Protein AF-A0A4U6LZB0-F1 (afdb_monomer_lite)

Secondary structure (DSSP, 8-state):
-HHHHHHHHHHHHHHHHTTT-S-HHHHHHHHHHHHHHHHTTSHHHHHHHHHHTT-----

Structure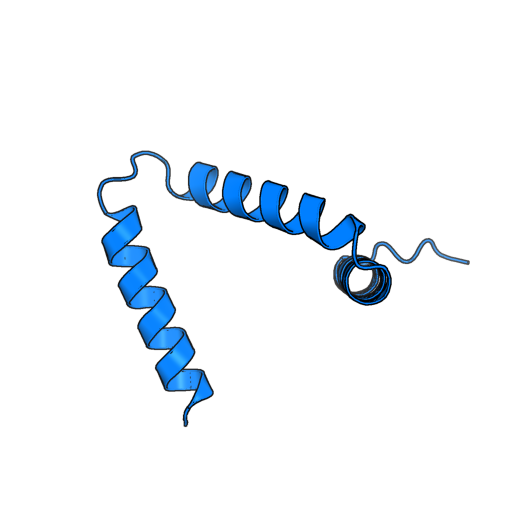 (mmCIF, N/CA/C/O backbone):
data_AF-A0A4U6LZB0-F1
#
_entry.id   AF-A0A4U6LZB0-F1
#
loop_
_atom_site.group_PDB
_atom_site.id
_atom_site.type_symbol
_atom_site.label_atom_id
_atom_site.label_alt_id
_atom_site.label_comp_id
_atom_site.label_asym_id
_atom_site.label_entity_id
_atom_site.label_seq_id
_atom_site.pdbx_PDB_ins_code
_atom_site.Cartn_x
_atom_site.Cartn_y
_atom_site.Cartn_z
_atom_site.occupancy
_atom_site.B_iso_or_equiv
_atom_site.auth_seq_id
_atom_site.auth_comp_id
_atom_site.auth_asym_id
_atom_site.auth_atom_id
_atom_site.pdbx_PDB_model_num
ATOM 1 N N . MET A 1 1 ? 15.235 -8.427 14.267 1.00 61.84 1 MET A N 1
ATOM 2 C CA . MET A 1 1 ? 16.109 -8.596 13.078 1.00 61.84 1 MET A CA 1
ATOM 3 C C . MET A 1 1 ? 15.341 -8.880 11.780 1.00 61.84 1 MET A C 1
ATOM 5 O O . MET A 1 1 ? 15.682 -8.302 10.757 1.00 61.84 1 MET A O 1
ATOM 9 N N . TRP A 1 2 ? 14.319 -9.746 11.794 1.00 76.25 2 TRP A N 1
ATOM 10 C CA . TRP A 1 2 ? 13.576 -10.150 10.585 1.00 76.25 2 TRP A CA 1
ATOM 11 C C . TRP A 1 2 ? 12.778 -9.017 9.924 1.00 76.25 2 TRP A C 1
ATOM 13 O O . TRP A 1 2 ? 12.874 -8.831 8.717 1.00 76.25 2 TRP A O 1
ATOM 23 N N . LEU A 1 3 ? 12.084 -8.197 10.721 1.00 66.00 3 LEU A N 1
ATOM 24 C CA . LEU A 1 3 ? 11.336 -7.029 10.231 1.00 66.00 3 LEU A CA 1
ATOM 25 C C . LEU A 1 3 ? 12.226 -6.024 9.490 1.00 66.00 3 LEU A C 1
ATOM 27 O O . LEU A 1 3 ? 11.851 -5.519 8.438 1.00 66.00 3 LEU A O 1
ATOM 31 N N . PHE A 1 4 ? 13.430 -5.775 10.009 1.00 71.56 4 PHE A N 1
ATOM 32 C CA . PHE A 1 4 ? 14.372 -4.849 9.384 1.00 71.56 4 PHE A CA 1
ATOM 33 C C . PHE A 1 4 ? 14.876 -5.389 8.039 1.00 71.56 4 PHE A C 1
ATOM 35 O O . PHE A 1 4 ? 14.902 -4.664 7.049 1.00 71.56 4 PHE A O 1
ATOM 42 N N . LYS A 1 5 ? 15.200 -6.689 7.973 1.00 75.62 5 LYS A N 1
ATOM 43 C CA . LYS A 1 5 ? 15.570 -7.358 6.716 1.00 75.62 5 LYS A CA 1
ATOM 44 C C . LYS A 1 5 ? 14.426 -7.333 5.699 1.00 75.62 5 LYS A C 1
ATOM 46 O O . LYS A 1 5 ? 14.664 -7.022 4.538 1.00 75.62 5 LYS A O 1
ATOM 51 N N . TRP A 1 6 ? 13.198 -7.598 6.140 1.00 76.19 6 TRP A N 1
ATOM 52 C CA . TRP A 1 6 ? 12.006 -7.545 5.295 1.00 76.19 6 TRP A CA 1
ATOM 53 C C . TRP A 1 6 ? 11.760 -6.137 4.739 1.00 76.19 6 TRP A C 1
ATOM 55 O O . TRP A 1 6 ? 11.509 -5.985 3.546 1.00 76.19 6 TRP A O 1
ATOM 65 N N . TYR A 1 7 ? 11.909 -5.097 5.564 1.00 74.56 7 TYR A N 1
ATOM 66 C CA . TYR A 1 7 ? 11.767 -3.708 5.127 1.00 74.56 7 TYR A CA 1
ATOM 67 C C . TYR A 1 7 ? 12.816 -3.322 4.074 1.00 74.56 7 TYR A C 1
ATOM 69 O O . TYR A 1 7 ? 12.473 -2.784 3.022 1.00 74.56 7 TYR A O 1
ATOM 77 N N . VAL A 1 8 ? 14.093 -3.639 4.323 1.00 78.25 8 VAL A N 1
ATOM 78 C CA . VAL A 1 8 ? 15.189 -3.338 3.385 1.00 78.25 8 VAL A CA 1
ATOM 79 C C . VAL A 1 8 ? 15.010 -4.094 2.067 1.00 78.25 8 V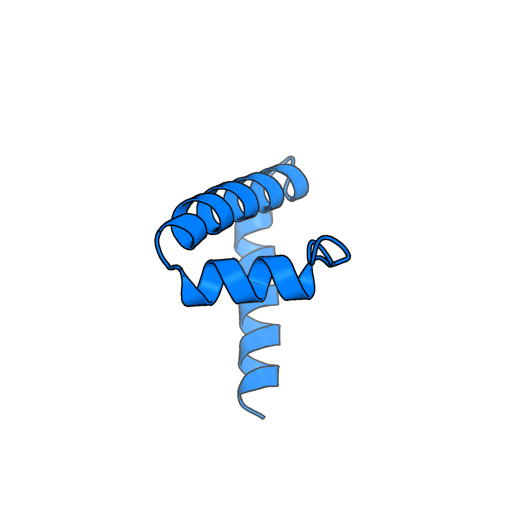AL A C 1
ATOM 81 O O . VAL A 1 8 ? 15.222 -3.512 1.005 1.00 78.25 8 VAL A O 1
ATOM 84 N N . TRP A 1 9 ? 14.567 -5.354 2.121 1.00 81.25 9 TRP A N 1
ATOM 85 C CA . TRP A 1 9 ? 14.276 -6.157 0.934 1.00 81.25 9 TRP A CA 1
ATOM 86 C C . TRP A 1 9 ? 13.137 -5.564 0.101 1.00 81.25 9 TRP A C 1
ATOM 88 O O . TRP A 1 9 ? 13.315 -5.333 -1.091 1.00 81.25 9 TRP A O 1
ATOM 98 N N . ASN A 1 10 ? 12.001 -5.231 0.722 1.00 77.62 10 ASN A N 1
ATOM 99 C CA . ASN A 1 10 ? 10.877 -4.612 0.014 1.00 77.62 10 ASN A CA 1
ATOM 100 C C . ASN A 1 10 ? 11.256 -3.261 -0.592 1.00 77.62 10 ASN A C 1
ATOM 102 O O . ASN A 1 10 ? 10.864 -2.966 -1.716 1.00 77.62 10 ASN A O 1
ATOM 106 N N . ARG A 1 11 ? 12.075 -2.464 0.103 1.00 77.19 11 ARG A N 1
ATOM 107 C CA . ARG A 1 11 ? 12.580 -1.192 -0.425 1.00 77.19 11 ARG A CA 1
ATOM 108 C C . ARG A 1 11 ? 13.476 -1.386 -1.651 1.00 77.19 11 ARG A C 1
ATOM 110 O O . ARG A 1 11 ? 13.392 -0.599 -2.591 1.00 77.19 11 ARG A O 1
ATOM 117 N N . TRP A 1 12 ? 14.316 -2.421 -1.653 1.00 82.19 12 TRP A N 1
ATOM 118 C CA . TRP A 1 12 ? 15.166 -2.766 -2.796 1.00 82.19 12 TRP A CA 1
ATOM 119 C C . TRP A 1 12 ? 14.367 -3.295 -3.984 1.00 82.19 12 TRP A C 1
ATOM 121 O O . TRP A 1 12 ? 14.559 -2.813 -5.097 1.00 82.19 12 TRP A O 1
ATOM 131 N N . VAL A 1 13 ? 13.448 -4.233 -3.747 1.00 80.25 13 VAL A N 1
ATOM 132 C CA . VAL A 1 13 ? 12.550 -4.773 -4.778 1.00 80.25 13 VAL A CA 1
ATOM 133 C C . VAL A 1 13 ? 11.705 -3.657 -5.379 1.00 80.25 13 VAL A C 1
ATOM 135 O O . VAL A 1 13 ? 11.635 -3.536 -6.596 1.00 80.25 13 VAL A O 1
ATOM 138 N N . PHE A 1 14 ? 11.147 -2.782 -4.541 1.00 74.31 14 PHE A N 1
ATOM 139 C CA . PHE A 1 14 ? 10.387 -1.630 -5.003 1.00 74.31 14 PHE A CA 1
ATOM 140 C C . PHE A 1 14 ? 11.227 -0.730 -5.912 1.00 74.31 14 PHE A C 1
ATOM 142 O O . PHE A 1 14 ? 10.791 -0.426 -7.012 1.00 74.31 14 PHE A O 1
ATOM 149 N N . LYS A 1 15 ? 12.452 -0.370 -5.503 1.00 74.50 15 LYS A N 1
ATOM 150 C CA . LYS A 1 15 ? 13.369 0.457 -6.307 1.00 74.50 15 LYS A CA 1
ATOM 151 C C . LYS A 1 15 ? 13.746 -0.194 -7.642 1.00 74.50 15 LYS A C 1
ATOM 153 O O . LYS A 1 15 ? 13.995 0.510 -8.614 1.00 74.50 15 LYS A O 1
ATOM 158 N N . LEU A 1 16 ? 13.834 -1.522 -7.679 1.00 78.88 16 LEU A N 1
ATOM 159 C CA . LEU A 1 16 ? 14.135 -2.268 -8.897 1.00 78.88 16 LEU A CA 1
ATOM 160 C C . LEU A 1 16 ? 12.937 -2.271 -9.855 1.00 78.88 16 LEU A C 1
ATOM 162 O O . LEU A 1 16 ? 13.111 -2.021 -11.040 1.00 78.88 16 LEU A O 1
ATOM 166 N N . LEU A 1 17 ? 11.733 -2.506 -9.328 1.00 71.38 17 LEU A N 1
ATOM 167 C CA . LEU A 1 17 ? 10.491 -2.547 -10.104 1.00 71.38 17 LEU A CA 1
ATOM 168 C C . LEU A 1 17 ? 10.023 -1.157 -10.553 1.00 71.38 17 LEU A C 1
ATOM 170 O O . LEU A 1 17 ? 9.384 -1.039 -11.590 1.00 71.38 17 LEU A O 1
ATOM 174 N N . SER A 1 18 ? 10.352 -0.106 -9.799 1.00 68.94 18 SER A N 1
ATOM 175 C CA . SER A 1 18 ? 10.000 1.278 -10.128 1.00 68.94 18 SER A CA 1
ATOM 176 C C . SER A 1 18 ? 11.052 2.009 -10.962 1.00 68.94 18 SER A C 1
ATOM 178 O O . SER A 1 18 ? 10.841 3.166 -11.309 1.00 68.94 18 SER A O 1
ATOM 180 N N . ARG A 1 19 ? 12.173 1.355 -11.304 1.00 73.56 19 ARG A N 1
ATOM 181 C CA . ARG A 1 19 ? 13.311 1.977 -12.003 1.00 73.56 19 ARG A CA 1
ATOM 182 C C . ARG A 1 19 ? 12.933 2.595 -13.351 1.00 73.56 19 ARG A C 1
ATOM 184 O O . ARG A 1 19 ? 13.453 3.656 -13.678 1.00 73.56 19 ARG A O 1
ATOM 191 N N . ASP A 1 20 ? 12.036 1.941 -14.083 1.00 73.50 20 ASP A N 1
ATOM 192 C CA . ASP A 1 20 ? 11.568 2.372 -15.406 1.00 73.50 20 ASP A CA 1
ATOM 193 C C . ASP A 1 20 ? 10.122 2.898 -15.368 1.00 73.50 20 ASP A C 1
ATOM 195 O O . ASP A 1 20 ? 9.511 3.168 -16.402 1.00 73.50 20 ASP A O 1
ATOM 199 N N . VAL A 1 21 ? 9.551 3.049 -14.168 1.00 69.75 21 VAL A N 1
ATOM 200 C CA . VAL A 1 21 ? 8.234 3.659 -13.9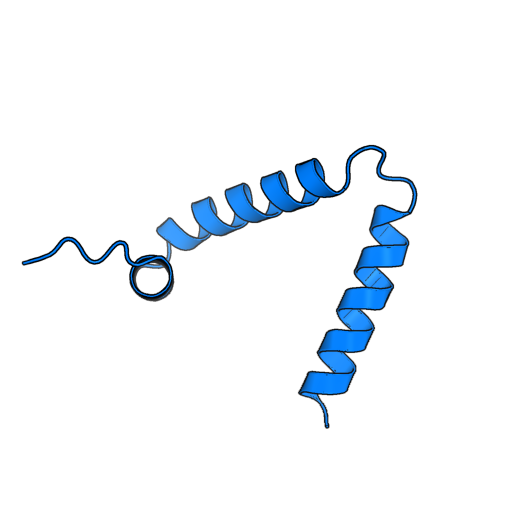91 1.00 69.75 21 VAL A CA 1
ATOM 201 C C . VAL A 1 21 ? 8.426 5.169 -14.043 1.00 69.75 21 VAL A C 1
ATOM 203 O O . VAL A 1 21 ? 9.024 5.748 -13.141 1.00 69.75 21 VAL A O 1
ATOM 206 N N . ALA A 1 22 ? 7.922 5.802 -15.104 1.00 69.19 22 ALA A N 1
ATOM 207 C CA . ALA A 1 22 ? 8.040 7.246 -15.311 1.00 69.19 22 ALA A CA 1
ATOM 208 C C . ALA A 1 22 ? 7.425 8.061 -14.156 1.00 69.19 22 ALA A C 1
ATOM 210 O O . ALA A 1 22 ? 7.950 9.113 -13.800 1.00 69.19 22 ALA A O 1
ATOM 211 N N . GLU A 1 23 ? 6.351 7.551 -13.540 1.00 74.50 23 GLU A N 1
ATOM 212 C CA . GLU A 1 23 ? 5.609 8.226 -12.466 1.00 74.50 23 GLU A CA 1
ATOM 213 C C . GLU A 1 23 ? 5.332 7.260 -11.293 1.00 74.50 23 GLU A C 1
ATOM 215 O O . GLU A 1 23 ? 4.217 6.762 -11.108 1.00 74.50 23 GLU A O 1
ATOM 220 N N . PRO A 1 24 ? 6.356 6.944 -10.479 1.00 70.94 24 PRO A N 1
ATOM 221 C CA . PRO A 1 24 ? 6.260 5.938 -9.421 1.00 70.94 24 PRO A CA 1
ATOM 222 C C . PRO A 1 24 ? 5.289 6.340 -8.306 1.00 70.94 24 PRO A C 1
ATOM 224 O O . PRO A 1 24 ? 4.719 5.473 -7.647 1.00 70.94 24 PRO A O 1
ATOM 227 N N . GLU A 1 25 ? 5.068 7.641 -8.111 1.00 75.38 25 GLU A N 1
ATOM 228 C CA . GLU A 1 25 ? 4.063 8.163 -7.182 1.00 75.38 25 GLU A CA 1
ATOM 229 C C . GLU A 1 25 ? 2.640 7.802 -7.619 1.00 75.38 25 GLU A C 1
ATOM 231 O O . GLU A 1 25 ? 1.852 7.351 -6.791 1.00 75.38 25 GLU A O 1
ATOM 236 N N . GLN A 1 26 ? 2.326 7.916 -8.915 1.00 75.06 26 GLN A N 1
ATOM 237 C CA . GLN A 1 26 ? 1.017 7.524 -9.443 1.00 75.06 26 GLN A CA 1
ATOM 238 C C . GLN A 1 26 ? 0.806 6.014 -9.365 1.00 75.06 26 GLN A C 1
ATOM 240 O O . GLN A 1 26 ? -0.271 5.564 -8.983 1.00 75.06 26 GLN A O 1
ATOM 245 N N . PHE A 1 27 ? 1.842 5.225 -9.662 1.00 75.81 27 PHE A N 1
ATOM 246 C CA . PHE A 1 27 ? 1.784 3.772 -9.509 1.00 75.81 27 PHE A CA 1
ATOM 247 C C . PHE A 1 27 ? 1.503 3.367 -8.054 1.00 75.81 27 PHE A C 1
ATOM 249 O O . PHE A 1 27 ? 0.614 2.561 -7.784 1.00 75.81 27 PHE A O 1
ATOM 256 N N . LEU A 1 28 ? 2.224 3.964 -7.101 1.00 79.31 28 LEU A N 1
ATOM 257 C CA . LEU A 1 28 ? 2.005 3.724 -5.675 1.00 79.31 28 LEU A CA 1
ATOM 258 C C . LEU A 1 28 ? 0.613 4.158 -5.218 1.00 79.31 28 LEU A C 1
ATOM 260 O O . LEU A 1 28 ? -0.017 3.436 -4.444 1.00 79.31 28 LEU A O 1
ATOM 264 N N . LEU A 1 29 ? 0.139 5.311 -5.693 1.00 80.06 29 LEU A N 1
ATOM 265 C CA . LEU A 1 29 ? -1.203 5.802 -5.405 1.00 80.06 29 LEU A CA 1
ATOM 266 C C . LEU A 1 29 ? -2.260 4.824 -5.926 1.00 80.06 29 LEU A C 1
ATOM 268 O O . LEU A 1 29 ? -3.160 4.453 -5.180 1.00 80.06 29 LEU A O 1
ATOM 272 N N . HIS A 1 30 ? -2.100 4.332 -7.153 1.00 80.25 30 HIS A N 1
ATOM 273 C CA . HIS A 1 30 ? -3.010 3.362 -7.748 1.00 80.25 30 HIS A CA 1
ATOM 274 C C . HIS A 1 30 ? -3.036 2.039 -6.966 1.00 80.25 30 HIS A C 1
ATOM 276 O O . HIS A 1 30 ? -4.104 1.559 -6.586 1.00 80.25 30 HIS A O 1
ATOM 282 N N . CYS A 1 31 ? -1.869 1.478 -6.626 1.00 81.25 31 CYS A N 1
ATOM 283 C CA . CYS A 1 31 ? -1.793 0.275 -5.792 1.00 81.25 31 CYS A CA 1
ATOM 284 C C . CYS A 1 31 ? -2.409 0.485 -4.403 1.00 81.25 31 CYS A C 1
ATOM 286 O O . CYS A 1 31 ? -3.006 -0.433 -3.835 1.00 81.25 31 CYS A O 1
ATOM 288 N N . TRP A 1 32 ? -2.241 1.676 -3.828 1.00 82.81 32 TRP A N 1
ATOM 289 C CA . TRP A 1 32 ? -2.865 2.038 -2.563 1.00 82.81 32 TRP A CA 1
ATOM 290 C C . TRP A 1 32 ? -4.390 2.067 -2.686 1.00 82.81 32 TRP A C 1
ATOM 292 O O . TRP A 1 32 ? -5.066 1.443 -1.872 1.00 82.81 32 TRP A O 1
ATOM 302 N N . GLU A 1 33 ? -4.932 2.720 -3.712 1.00 85.31 33 GLU A N 1
ATOM 303 C CA . GLU A 1 33 ? -6.373 2.801 -3.964 1.00 85.31 33 GLU A CA 1
ATOM 304 C C . GLU A 1 33 ? -7.005 1.424 -4.187 1.00 85.31 33 GLU A C 1
ATOM 306 O O . GLU A 1 33 ? -8.023 1.116 -3.561 1.00 85.31 33 GLU A O 1
ATOM 311 N N . GLU A 1 34 ? -6.384 0.563 -4.999 1.00 84.94 34 GLU A N 1
ATOM 312 C CA . GLU A 1 34 ? -6.865 -0.804 -5.225 1.00 84.94 34 GLU A CA 1
ATOM 313 C C . GLU A 1 34 ? -6.867 -1.641 -3.942 1.00 84.94 34 GLU A C 1
ATOM 315 O O . GLU A 1 34 ? -7.841 -2.342 -3.644 1.00 84.94 34 GLU A O 1
ATOM 320 N N . ASN A 1 35 ? -5.786 -1.575 -3.159 1.00 83.94 35 ASN A N 1
ATOM 321 C CA . ASN A 1 35 ? -5.708 -2.290 -1.888 1.00 83.94 35 ASN A CA 1
ATOM 322 C C . ASN A 1 35 ? -6.749 -1.763 -0.900 1.00 83.94 35 ASN A C 1
ATOM 324 O O . ASN A 1 35 ? -7.432 -2.548 -0.245 1.00 83.94 35 ASN A O 1
ATOM 328 N N . LEU A 1 36 ? -6.921 -0.444 -0.823 1.00 83.31 36 LEU A N 1
ATOM 329 C CA . LEU A 1 36 ? -7.876 0.190 0.076 1.00 83.31 36 LEU A CA 1
ATOM 330 C C . LEU A 1 36 ? -9.325 -0.135 -0.312 1.00 83.31 36 LEU A C 1
ATOM 332 O O . LEU A 1 36 ? -10.164 -0.303 0.575 1.00 83.31 36 LEU A O 1
ATOM 336 N N . ALA A 1 37 ? -9.615 -0.277 -1.609 1.00 85.69 37 ALA A N 1
ATOM 337 C CA . ALA A 1 37 ? -10.897 -0.763 -2.107 1.00 85.69 37 ALA A CA 1
ATOM 338 C C . ALA A 1 37 ? -11.161 -2.210 -1.664 1.00 85.69 37 ALA A C 1
ATOM 340 O O . ALA A 1 37 ? -12.192 -2.461 -1.044 1.00 85.69 37 ALA A O 1
ATOM 341 N N . LYS A 1 38 ? -10.206 -3.128 -1.872 1.00 82.31 38 LYS A N 1
ATOM 342 C CA . LYS A 1 38 ? -10.316 -4.534 -1.431 1.00 82.31 38 LYS A CA 1
ATOM 343 C C . LYS A 1 38 ? -10.438 -4.663 0.087 1.00 82.31 38 LYS A C 1
ATOM 345 O O . LYS A 1 38 ? -11.153 -5.523 0.588 1.00 82.31 38 LYS A O 1
ATOM 350 N N . CYS A 1 39 ? -9.776 -3.793 0.851 1.00 82.44 39 CYS A N 1
ATOM 351 C CA . CYS A 1 39 ? -9.881 -3.790 2.308 1.00 82.44 39 CYS A CA 1
ATOM 352 C C . CYS A 1 39 ? -11.288 -3.449 2.823 1.00 82.44 39 CYS A C 1
ATOM 354 O O . CYS A 1 39 ? -11.589 -3.820 3.957 1.00 82.44 39 CYS A O 1
ATOM 356 N N . ARG A 1 40 ? -12.157 -2.789 2.036 1.00 82.50 40 ARG A N 1
ATOM 357 C CA . ARG A 1 40 ? -13.556 -2.521 2.436 1.00 82.50 40 ARG A CA 1
ATOM 358 C C . ARG A 1 40 ? -14.358 -3.800 2.653 1.00 82.50 40 ARG A C 1
ATOM 360 O O . ARG A 1 40 ? -15.232 -3.808 3.516 1.00 82.50 40 ARG A O 1
ATOM 367 N N . ASP A 1 41 ? -14.016 -4.868 1.939 1.00 88.19 41 ASP A N 1
ATOM 368 C CA . ASP A 1 41 ? -14.682 -6.168 2.055 1.00 88.19 41 ASP A CA 1
ATOM 369 C C . ASP A 1 41 ? -14.340 -6.874 3.382 1.00 88.19 41 ASP A C 1
ATOM 371 O O . ASP A 1 41 ? -15.059 -7.763 3.838 1.00 88.19 41 ASP A O 1
ATOM 375 N N . TYR A 1 42 ? -13.272 -6.439 4.060 1.00 87.88 42 TYR A N 1
ATOM 376 C CA . TYR A 1 42 ? -12.808 -6.987 5.333 1.00 87.88 42 TYR A CA 1
ATOM 377 C C . TYR A 1 42 ? -13.101 -6.015 6.479 1.00 87.88 42 TYR A C 1
ATOM 379 O O . TYR A 1 42 ? -12.281 -5.165 6.831 1.00 87.88 42 TYR A O 1
ATOM 387 N N . ALA A 1 43 ? -14.263 -6.172 7.119 1.00 84.38 43 ALA A N 1
ATOM 388 C CA . ALA A 1 43 ? -14.793 -5.225 8.107 1.00 84.38 43 ALA A CA 1
ATOM 389 C C . ALA A 1 43 ? -13.817 -4.840 9.241 1.00 84.38 43 ALA A C 1
ATOM 391 O O . ALA A 1 43 ? -13.767 -3.675 9.642 1.00 84.38 43 ALA A O 1
ATOM 392 N N . THR A 1 44 ? -13.032 -5.790 9.762 1.00 87.62 44 THR A N 1
ATOM 393 C CA . THR A 1 44 ? -12.044 -5.525 10.826 1.00 87.62 44 THR A CA 1
ATOM 394 C C . THR A 1 44 ? -10.889 -4.664 10.316 1.00 87.62 44 THR A C 1
ATOM 396 O O . THR A 1 44 ? -10.571 -3.645 10.926 1.00 87.62 44 THR A O 1
ATOM 399 N N . ILE A 1 45 ? -10.326 -5.017 9.157 1.00 84.19 45 ILE A N 1
ATOM 400 C CA . ILE A 1 45 ? -9.224 -4.278 8.525 1.00 84.19 45 ILE A CA 1
ATOM 401 C C . ILE A 1 45 ? -9.693 -2.867 8.147 1.00 84.19 45 ILE A C 1
ATOM 403 O O . ILE A 1 45 ? -9.013 -1.887 8.441 1.00 84.19 45 ILE A O 1
ATOM 407 N N . TRP A 1 46 ? -10.892 -2.738 7.573 1.00 86.31 46 TRP A N 1
ATOM 408 C CA . TRP A 1 46 ? -11.473 -1.443 7.220 1.00 86.31 46 TRP A CA 1
ATOM 409 C C . TRP A 1 46 ? -11.683 -0.532 8.434 1.00 86.31 46 TRP A C 1
ATOM 411 O O . TRP A 1 46 ? -11.393 0.666 8.383 1.00 86.31 46 TRP A O 1
ATOM 421 N N . ARG A 1 47 ? -12.174 -1.083 9.550 1.00 85.25 47 ARG A N 1
ATOM 422 C CA . ARG A 1 47 ? -12.348 -0.337 10.804 1.00 85.25 47 ARG A CA 1
ATOM 423 C C . ARG A 1 47 ? -11.012 0.187 11.328 1.00 85.25 47 ARG A C 1
ATOM 425 O O . ARG A 1 47 ? -10.931 1.357 11.698 1.00 85.25 47 ARG A O 1
ATOM 432 N N . ASP A 1 48 ? -9.981 -0.652 11.329 1.00 86.38 48 ASP A N 1
ATOM 433 C CA . ASP A 1 48 ? -8.653 -0.282 11.820 1.00 86.38 48 ASP A CA 1
ATOM 434 C C . ASP A 1 48 ? -7.978 0.768 10.928 1.00 86.38 48 ASP A C 1
ATOM 436 O O . ASP A 1 48 ? -7.430 1.742 11.447 1.00 86.38 48 ASP A O 1
ATOM 440 N N . ILE A 1 49 ? -8.103 0.643 9.601 1.00 83.81 49 ILE A N 1
ATOM 441 C CA . ILE A 1 49 ? -7.656 1.662 8.637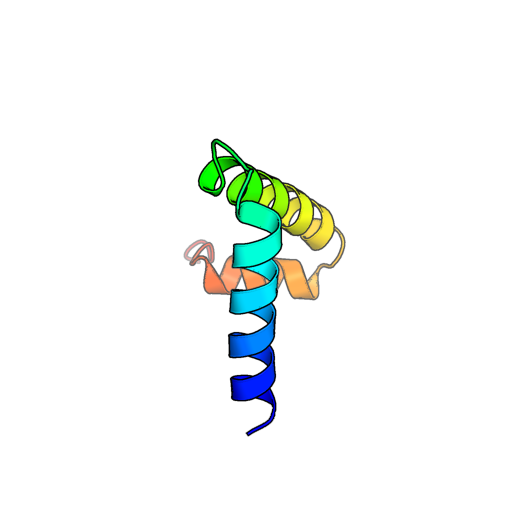 1.00 83.81 49 ILE A CA 1
ATOM 442 C C . ILE A 1 49 ? -8.344 3.002 8.931 1.00 83.81 49 ILE A C 1
ATOM 444 O O . ILE A 1 49 ? -7.671 4.017 9.102 1.00 83.81 49 ILE A O 1
ATOM 448 N N . ASN A 1 50 ? -9.674 3.028 9.067 1.00 83.00 50 ASN A N 1
ATOM 449 C CA . ASN A 1 50 ? -10.395 4.269 9.371 1.00 83.00 50 ASN A CA 1
ATOM 450 C C . ASN A 1 50 ? -10.003 4.875 10.726 1.00 83.00 50 ASN A C 1
ATOM 452 O O . ASN A 1 50 ? -9.969 6.100 10.857 1.00 83.00 50 ASN A O 1
ATOM 456 N N . ARG A 1 51 ? -9.670 4.038 11.717 1.00 85.19 51 ARG A N 1
ATOM 457 C CA . ARG A 1 51 ? -9.147 4.486 13.013 1.00 85.19 51 ARG A CA 1
ATOM 458 C C . ARG A 1 51 ? -7.780 5.159 12.867 1.00 85.19 51 ARG A C 1
ATOM 460 O O . ARG A 1 51 ? -7.590 6.239 13.413 1.00 85.19 51 ARG A O 1
ATOM 467 N N . ILE A 1 52 ? -6.857 4.558 12.113 1.00 82.94 52 ILE A N 1
ATOM 468 C CA . ILE A 1 52 ? -5.512 5.108 11.860 1.00 82.94 52 ILE A CA 1
ATOM 469 C C . ILE A 1 52 ? -5.586 6.419 11.069 1.00 82.94 52 ILE A C 1
ATOM 471 O O . ILE A 1 52 ? -4.889 7.374 11.395 1.00 82.94 52 ILE A O 1
ATOM 475 N N . HIS A 1 53 ? -6.473 6.499 10.075 1.00 77.88 53 HIS A N 1
ATOM 476 C CA . HIS A 1 53 ? -6.689 7.711 9.278 1.00 77.88 53 HIS A CA 1
ATOM 477 C C . HIS A 1 53 ? -7.431 8.833 10.027 1.00 77.88 53 HIS A C 1
ATOM 479 O O . HIS A 1 53 ? -7.763 9.850 9.420 1.00 77.88 53 HIS A O 1
ATOM 485 N N . GLY A 1 54 ? -7.737 8.666 11.319 1.00 68.31 54 GLY A N 1
ATOM 486 C CA . GLY A 1 54 ? -8.440 9.678 12.108 1.00 68.31 54 GLY A CA 1
ATOM 487 C C . GLY A 1 54 ? -9.888 9.912 11.667 1.00 68.31 54 GLY A C 1
ATOM 488 O O . GLY A 1 54 ? -10.515 10.867 12.114 1.00 68.31 54 GLY A O 1
ATOM 489 N N . LYS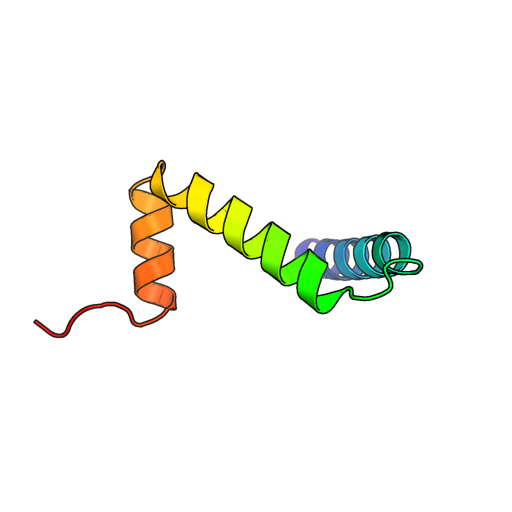 A 1 55 ? -10.462 9.029 10.836 1.00 60.84 55 LYS A N 1
ATOM 490 C CA . LYS A 1 55 ? -11.876 9.069 10.421 1.00 60.84 55 LYS A CA 1
ATOM 491 C C . LYS A 1 55 ? -12.817 8.499 11.484 1.00 60.84 55 LYS A C 1
ATOM 493 O O . LYS A 1 55 ? -13.937 8.096 11.172 1.00 60.84 55 LYS A O 1
ATOM 498 N N . GLN A 1 56 ? -12.403 8.475 12.750 1.00 57.34 56 GLN A N 1
ATOM 499 C CA . GLN A 1 56 ? -13.382 8.406 13.822 1.00 57.34 56 GLN A CA 1
ATOM 500 C C . GLN A 1 56 ? -14.108 9.747 13.841 1.00 57.34 56 GLN A C 1
ATOM 502 O O . GLN A 1 56 ? -13.624 10.733 14.394 1.00 57.34 56 GLN A O 1
ATOM 507 N N . ALA A 1 57 ? -15.261 9.777 13.168 1.00 53.97 57 ALA A N 1
ATOM 508 C CA . ALA A 1 57 ? -16.269 10.795 13.380 1.00 53.97 57 ALA A CA 1
ATOM 509 C C . ALA A 1 57 ? -16.413 10.975 14.893 1.00 53.97 57 ALA A C 1
ATOM 511 O O . ALA A 1 57 ? -16.746 10.018 15.597 1.00 53.97 57 ALA A O 1
ATOM 512 N N . LYS A 1 58 ? -16.083 12.180 15.369 1.00 48.75 58 LYS A N 1
ATOM 513 C CA . LYS A 1 58 ? -16.397 12.628 16.722 1.00 48.75 58 LYS A CA 1
ATOM 514 C C . LYS A 1 58 ? -17.832 12.193 17.026 1.00 48.75 58 LYS A C 1
ATOM 516 O O . LYS A 1 58 ? -18.751 12.598 16.314 1.00 48.75 58 LYS A O 1
ATOM 521 N N . LYS A 1 59 ? -17.993 11.346 18.034 1.00 45.12 59 LYS A N 1
ATOM 522 C CA . LYS A 1 59 ? -19.258 11.157 18.731 1.00 45.12 59 LYS A CA 1
ATOM 523 C C . LYS A 1 59 ? -19.062 11.672 20.141 1.00 45.12 59 LYS A C 1
ATOM 525 O O . LYS A 1 59 ? -17.987 11.367 20.703 1.00 45.12 59 LYS A O 1
#

Sequence (59 aa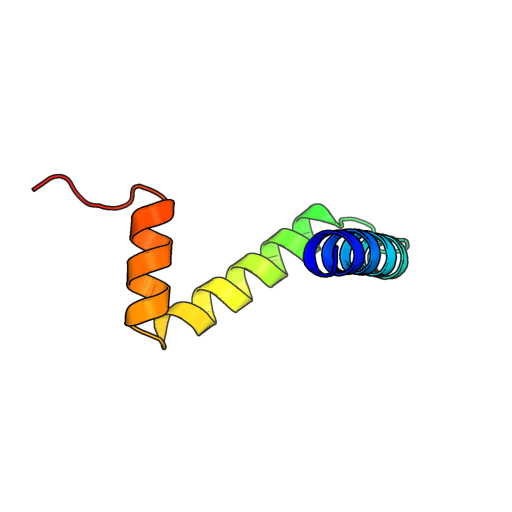):
MWLFKWYVWNRWVFKLLSRDVAEPEQFLLHCWEENLAKCRDYATIWRDINRIHGKQAKK

Foldseek 3Di:
DVVVVVVVVVVVVLCVVCVPVPCSVVVVVVVVVVVLVVCVVVVVSVVVVCVVVVVPDDD

pLDDT: mean 76.54, std 9.35, range [45.12, 88.19]

Radius of gyration: 15.29 Å; chains: 1; bounding box: 35×23×34 Å